Protein AF-A0A6I1QRX5-F1 (afdb_monomer_lite)

Sequence (122 aa):
MEPTREAQLIGRRSLGSGDPGLLQMVFSSEVLAQYRGRPGFSIIRSNSAGRLRQEGGWSLDFGVSGGDSLVHASWRDLTTRLPAVEREAWAAWAVSHELSGGFVQMQLNPGSCFDDGDIRPW

Secondary structure (DSSP, 8-state):
-PPPHHHHHHHHHHHHHT-GGGPEEEEEGGGGGGGTT-TTEEEEE-SSEEEEEETTS-EEEEEEETTTTEEEEEHHHHHHTS-HHHHHHHHTTEE-SS--HHHHHHHHSTT-----------

Radius of gyration: 17.38 Å; chains: 1; bounding box: 46×28×50 Å

pLDDT: mean 93.78, std 6.08, range [61.97, 98.62]

Structure (mmCIF, N/CA/C/O backbone):
data_AF-A0A6I1QRX5-F1
#
_entry.id   AF-A0A6I1QRX5-F1
#
loop_
_atom_site.group_PDB
_atom_site.id
_atom_site.type_symbol
_atom_site.label_atom_id
_atom_site.label_alt_id
_atom_site.label_comp_id
_atom_site.label_asym_id
_atom_site.label_entity_id
_atom_site.label_seq_id
_atom_site.pdbx_PDB_ins_code
_atom_site.Cartn_x
_atom_site.Cartn_y
_atom_site.Cartn_z
_atom_site.occupancy
_atom_site.B_iso_or_equiv
_atom_site.auth_seq_id
_atom_site.auth_comp_id
_atom_site.auth_asym_id
_atom_site.auth_atom_id
_atom_site.pdbx_PDB_model_num
ATOM 1 N N . MET A 1 1 ? 1.816 -7.316 -18.371 1.00 61.97 1 MET A N 1
ATOM 2 C CA . MET A 1 1 ? 0.562 -6.777 -17.797 1.00 61.97 1 MET A CA 1
ATOM 3 C C . MET A 1 1 ? 0.289 -5.431 -18.457 1.00 61.97 1 MET A C 1
ATOM 5 O O . MET A 1 1 ? 1.218 -4.640 -18.537 1.00 61.97 1 MET A O 1
ATOM 9 N N . GLU A 1 2 ? -0.911 -5.178 -18.985 1.00 69.44 2 GLU A N 1
ATOM 10 C CA . GLU A 1 2 ? -1.231 -3.863 -19.571 1.00 69.44 2 GLU A CA 1
ATOM 11 C C . GLU A 1 2 ? -1.300 -2.786 -18.471 1.00 69.44 2 GLU A C 1
ATOM 13 O O . GLU A 1 2 ? -1.851 -3.055 -17.397 1.00 69.44 2 GLU A O 1
ATOM 18 N N . PRO A 1 3 ? -0.760 -1.574 -18.696 1.00 75.19 3 PRO A N 1
ATOM 19 C CA . PRO A 1 3 ? -0.811 -0.505 -17.709 1.00 75.19 3 PRO A CA 1
ATOM 20 C C . PRO A 1 3 ? -2.255 -0.058 -17.466 1.00 75.19 3 PRO A C 1
ATOM 22 O O . PRO A 1 3 ? -2.978 0.313 -18.392 1.00 75.19 3 PRO A O 1
ATOM 25 N N . THR A 1 4 ? -2.673 -0.043 -16.199 1.00 87.69 4 THR A N 1
ATOM 26 C CA . THR A 1 4 ? -4.012 0.423 -15.823 1.00 87.69 4 THR A CA 1
ATOM 27 C C . THR A 1 4 ? -4.125 1.944 -15.942 1.00 87.69 4 THR A C 1
ATOM 29 O O . THR A 1 4 ? -3.140 2.684 -15.827 1.00 87.69 4 THR A O 1
ATOM 32 N N . ARG A 1 5 ? -5.351 2.443 -16.136 1.00 92.88 5 ARG A N 1
ATOM 33 C CA . ARG A 1 5 ? -5.628 3.886 -16.204 1.00 92.88 5 ARG A CA 1
ATOM 34 C C . ARG A 1 5 ? -5.211 4.599 -14.915 1.00 92.88 5 ARG A C 1
ATOM 36 O O . ARG A 1 5 ? -4.703 5.720 -14.956 1.00 92.88 5 ARG A O 1
ATOM 43 N N . GLU A 1 6 ? -5.416 3.950 -13.776 1.00 92.31 6 GLU A N 1
ATOM 44 C CA . GLU A 1 6 ? -5.056 4.446 -12.451 1.00 92.31 6 GLU A CA 1
ATOM 45 C C . GLU A 1 6 ? -3.537 4.588 -12.325 1.00 92.31 6 GLU A C 1
ATOM 47 O O . GLU A 1 6 ? -3.060 5.643 -11.900 1.00 92.31 6 GLU A O 1
ATOM 52 N N . ALA A 1 7 ? -2.776 3.579 -12.769 1.00 91.56 7 ALA A N 1
ATOM 53 C CA . ALA A 1 7 ? -1.316 3.614 -12.759 1.00 91.56 7 ALA A CA 1
ATOM 54 C C . ALA A 1 7 ? -0.772 4.755 -13.631 1.00 91.56 7 ALA A C 1
ATOM 56 O O . ALA A 1 7 ? 0.088 5.516 -13.185 1.00 91.56 7 ALA A O 1
ATOM 57 N N . GLN A 1 8 ? -1.325 4.949 -14.833 1.00 94.81 8 GLN A N 1
ATOM 58 C CA . GLN A 1 8 ? -0.948 6.065 -15.708 1.00 94.81 8 GLN A CA 1
ATOM 59 C C . GLN A 1 8 ? -1.248 7.429 -15.070 1.00 94.81 8 GLN A C 1
ATOM 61 O O . GLN A 1 8 ? -0.435 8.352 -15.155 1.00 94.81 8 GLN A O 1
ATOM 66 N N . LEU A 1 9 ? -2.402 7.577 -14.411 1.00 96.12 9 LEU A N 1
ATOM 67 C CA . LEU A 1 9 ? -2.780 8.824 -13.745 1.00 96.12 9 LEU A CA 1
ATOM 68 C C . LEU A 1 9 ? -1.860 9.141 -12.560 1.00 96.12 9 LEU A C 1
ATOM 70 O O . LEU A 1 9 ? -1.428 10.290 -12.424 1.00 96.12 9 LEU A O 1
ATOM 74 N N . ILE A 1 10 ? -1.570 8.143 -11.721 1.00 95.25 10 ILE A N 1
ATOM 75 C CA . ILE A 1 10 ? -0.642 8.267 -10.592 1.00 95.25 10 ILE A CA 1
ATOM 76 C C . ILE A 1 10 ? 0.744 8.641 -11.113 1.00 95.25 10 ILE A C 1
ATOM 78 O O . ILE A 1 10 ? 1.289 9.657 -10.687 1.00 95.25 10 ILE A O 1
ATOM 82 N N . GLY A 1 11 ? 1.264 7.895 -12.093 1.00 95.00 11 GLY A N 1
ATOM 83 C CA . GLY A 1 11 ? 2.574 8.144 -12.692 1.00 95.00 11 GLY A CA 1
ATOM 84 C C . GLY A 1 11 ? 2.686 9.554 -13.264 1.00 95.00 11 GLY A C 1
ATOM 85 O O . GLY A 1 11 ? 3.604 10.290 -12.912 1.00 95.00 11 GLY A O 1
ATOM 86 N N . ARG A 1 12 ? 1.704 9.991 -14.064 1.00 96.12 12 ARG A N 1
ATOM 87 C CA . ARG A 1 12 ? 1.694 11.343 -14.641 1.00 96.12 12 ARG A CA 1
ATOM 88 C C . ARG A 1 12 ? 1.700 12.429 -13.570 1.00 96.12 12 ARG A C 1
ATOM 90 O O . ARG A 1 12 ? 2.387 13.432 -13.734 1.00 96.12 12 ARG A O 1
ATOM 97 N N . ARG A 1 13 ? 0.920 12.262 -12.498 1.00 96.06 13 ARG A N 1
ATOM 98 C CA . ARG A 1 13 ? 0.868 13.252 -11.416 1.00 96.06 13 ARG A CA 1
ATOM 99 C C . ARG A 1 13 ? 2.166 13.271 -10.621 1.00 96.06 13 ARG A C 1
ATOM 101 O O . ARG A 1 13 ? 2.739 14.342 -10.485 1.00 96.06 13 ARG A O 1
ATOM 108 N N . SER A 1 14 ? 2.639 12.115 -10.162 1.00 96.12 14 SER A N 1
ATOM 109 C CA . SER A 1 14 ? 3.847 12.023 -9.342 1.00 96.12 14 SER A CA 1
ATOM 110 C C . SER A 1 14 ? 5.100 12.476 -10.081 1.00 96.12 14 SER A C 1
ATOM 112 O O . SER A 1 14 ? 5.880 13.243 -9.526 1.00 96.12 14 SER A O 1
ATOM 114 N N . LEU A 1 15 ? 5.270 12.075 -11.343 1.00 96.12 15 LEU A N 1
ATOM 115 C CA . LEU A 1 15 ? 6.404 12.518 -12.157 1.00 96.12 15 LEU A CA 1
ATOM 116 C C . LEU A 1 15 ? 6.271 13.989 -12.559 1.00 96.12 15 LEU A C 1
ATOM 118 O O . LEU A 1 15 ? 7.251 14.723 -12.516 1.00 96.12 15 LEU A O 1
ATOM 122 N N . GLY A 1 16 ? 5.059 14.437 -12.904 1.00 97.00 16 GLY A N 1
ATOM 123 C CA . GLY A 1 16 ? 4.808 15.824 -13.295 1.00 97.00 16 GLY A CA 1
ATOM 124 C C . GLY A 1 16 ? 5.027 16.830 -12.163 1.00 97.00 16 GLY A C 1
ATOM 125 O O . GLY A 1 16 ? 5.426 17.959 -12.431 1.00 97.00 16 GLY A O 1
ATOM 126 N N . SER A 1 17 ? 4.785 16.437 -10.909 1.00 95.69 17 SER A N 1
ATOM 127 C CA . SER A 1 17 ? 5.005 17.291 -9.737 1.00 95.69 17 SER A CA 1
ATOM 128 C C . SER A 1 17 ? 6.311 17.011 -8.989 1.00 95.69 17 SER A C 1
ATOM 130 O O . SER A 1 17 ? 6.616 17.737 -8.047 1.00 95.69 17 SER A O 1
ATOM 132 N N . GLY A 1 18 ? 7.042 15.947 -9.337 1.00 94.88 18 GLY A N 1
ATOM 133 C CA . GLY A 1 18 ? 8.189 15.464 -8.560 1.00 94.88 18 GLY A CA 1
ATOM 134 C C . GLY A 1 18 ? 7.832 14.976 -7.147 1.00 94.88 18 GLY A C 1
ATOM 135 O O . GLY A 1 18 ? 8.701 14.933 -6.283 1.00 94.88 18 GLY A O 1
ATOM 136 N N . ASP A 1 19 ? 6.563 14.632 -6.892 1.00 95.00 19 ASP A N 1
ATOM 137 C CA . ASP A 1 19 ? 6.078 14.221 -5.566 1.00 95.00 19 ASP A CA 1
ATOM 138 C C . ASP A 1 19 ? 5.649 12.742 -5.583 1.00 95.00 19 ASP A C 1
ATOM 140 O O . ASP A 1 19 ? 4.632 12.391 -6.203 1.00 95.00 19 ASP A O 1
ATOM 144 N N . PRO A 1 20 ? 6.371 11.849 -4.879 1.00 95.69 20 PRO A N 1
ATOM 145 C CA . PRO A 1 20 ? 6.027 10.434 -4.814 1.00 95.69 20 PRO A CA 1
ATOM 146 C C . PRO A 1 20 ? 4.794 10.160 -3.943 1.00 95.69 20 PRO A C 1
ATOM 148 O O . PRO A 1 20 ? 4.365 9.017 -3.839 1.00 95.69 20 PRO A O 1
ATOM 151 N N . GLY A 1 21 ? 4.196 11.172 -3.312 1.00 96.81 21 GLY A N 1
ATOM 152 C CA . GLY A 1 21 ? 3.137 11.014 -2.323 1.00 96.81 21 GLY A CA 1
ATOM 153 C C . GLY A 1 21 ? 1.886 10.273 -2.799 1.00 96.81 21 GLY A C 1
ATOM 154 O O . GLY A 1 21 ? 1.174 9.739 -1.958 1.00 96.81 21 GLY A O 1
ATOM 155 N N . LEU A 1 22 ? 1.625 10.206 -4.111 1.00 95.69 22 LEU A N 1
ATOM 156 C CA . LEU A 1 22 ? 0.516 9.433 -4.690 1.00 95.69 22 LEU A CA 1
ATOM 157 C C . LEU A 1 22 ? 0.896 8.001 -5.090 1.00 95.69 22 LEU A C 1
ATOM 159 O O . LEU A 1 22 ? -0.005 7.214 -5.397 1.00 95.69 22 LEU A O 1
ATOM 163 N N . LEU A 1 23 ? 2.186 7.651 -5.093 1.00 96.00 23 LEU A N 1
ATOM 164 C CA . LEU A 1 23 ? 2.633 6.293 -5.389 1.00 96.00 23 LEU A CA 1
ATOM 165 C C . LEU A 1 23 ? 2.037 5.335 -4.360 1.00 96.00 23 LEU A C 1
ATOM 167 O O . LEU A 1 23 ? 2.059 5.601 -3.159 1.00 96.00 23 LEU A O 1
ATOM 171 N N . GLN A 1 24 ? 1.462 4.242 -4.849 1.00 95.56 24 GLN A N 1
ATOM 172 C CA . GLN A 1 24 ? 0.825 3.240 -4.006 1.00 95.56 24 GLN A CA 1
ATOM 173 C C . GLN A 1 24 ? 1.852 2.179 -3.637 1.00 95.56 24 GLN A C 1
ATOM 175 O O . GLN A 1 24 ? 2.488 1.607 -4.521 1.00 95.56 24 GLN A O 1
ATOM 180 N N . MET A 1 25 ? 1.982 1.893 -2.345 1.00 96.00 25 MET A N 1
ATOM 181 C CA . MET A 1 25 ? 2.632 0.669 -1.892 1.00 96.00 25 MET A CA 1
ATOM 182 C C . MET A 1 25 ? 1.561 -0.383 -1.660 1.00 96.00 25 MET A C 1
ATOM 184 O O . MET A 1 25 ? 0.535 -0.099 -1.037 1.00 96.00 25 MET A O 1
ATOM 188 N N . VAL A 1 26 ? 1.799 -1.576 -2.191 1.00 96.81 26 VAL A N 1
ATOM 189 C CA . VAL A 1 26 ? 0.884 -2.711 -2.106 1.00 96.81 26 VAL A CA 1
ATOM 190 C C . VAL A 1 26 ? 1.423 -3.693 -1.076 1.00 96.81 26 VAL A C 1
ATOM 192 O O . VAL A 1 26 ? 2.629 -3.918 -0.986 1.00 96.81 26 VAL A O 1
ATOM 195 N N . PHE A 1 27 ? 0.525 -4.278 -0.297 1.00 97.50 27 PHE A N 1
ATOM 196 C CA . PHE A 1 27 ? 0.832 -5.222 0.764 1.00 97.50 27 PHE A CA 1
ATOM 197 C C . PHE A 1 27 ? -0.130 -6.400 0.700 1.00 97.50 27 PHE A C 1
ATOM 199 O O . PHE A 1 27 ? -1.276 -6.260 0.262 1.00 97.50 27 PHE A O 1
ATOM 206 N N . SER A 1 28 ? 0.310 -7.546 1.210 1.00 97.69 28 SER A N 1
ATOM 207 C CA . SER A 1 28 ? -0.614 -8.621 1.565 1.00 97.69 28 SER A CA 1
ATOM 208 C C . SER A 1 28 ? -1.619 -8.121 2.605 1.00 97.69 28 SER A C 1
ATOM 210 O O . SER A 1 28 ? -1.242 -7.438 3.560 1.00 97.69 28 SER A O 1
ATOM 212 N N . SER A 1 29 ? -2.891 -8.506 2.473 1.00 97.25 29 SER 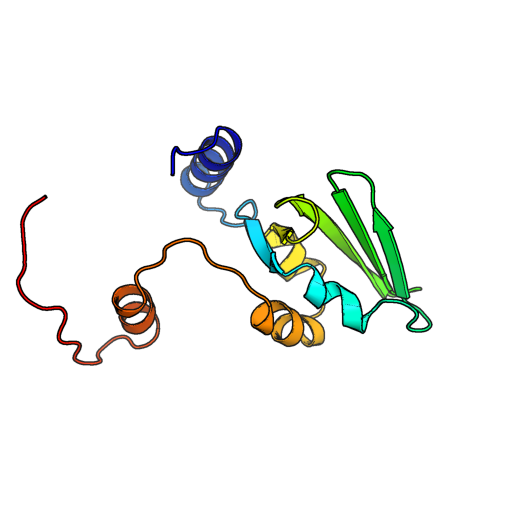A N 1
ATOM 213 C CA . SER A 1 29 ? -3.926 -8.194 3.467 1.00 97.25 29 SER A CA 1
ATOM 214 C C . SER A 1 29 ? -3.622 -8.760 4.860 1.00 97.25 29 SER A C 1
ATOM 216 O O . SER A 1 29 ? -4.190 -8.293 5.850 1.00 97.25 29 SER A O 1
ATOM 218 N N . GLU A 1 30 ? -2.718 -9.739 4.954 1.00 97.31 30 GLU A N 1
ATOM 219 C CA . GLU A 1 30 ? -2.260 -10.333 6.215 1.00 97.31 30 GLU A CA 1
ATOM 220 C C . GLU A 1 30 ? -1.543 -9.337 7.136 1.00 97.31 30 GLU A C 1
ATOM 222 O O . GLU A 1 30 ? -1.565 -9.515 8.353 1.00 97.31 30 GLU A O 1
ATOM 227 N N . VAL A 1 31 ? -1.028 -8.215 6.612 1.00 97.38 31 VAL A N 1
ATOM 228 C CA . VAL A 1 31 ? -0.492 -7.121 7.446 1.00 97.38 31 VAL A CA 1
ATOM 229 C C . VAL A 1 31 ? -1.510 -6.613 8.473 1.00 97.38 31 VAL A C 1
ATOM 231 O O . VAL A 1 31 ? -1.140 -6.130 9.544 1.00 97.38 31 VAL A O 1
ATOM 234 N N . LEU A 1 32 ? -2.808 -6.744 8.174 1.00 98.00 32 LEU A N 1
ATOM 235 C CA . LEU A 1 32 ? -3.892 -6.321 9.054 1.00 98.00 32 LEU A CA 1
ATOM 236 C C . LEU A 1 32 ? -4.184 -7.326 10.178 1.00 98.00 32 LEU A C 1
ATOM 238 O O . LEU A 1 32 ? -4.847 -6.961 11.152 1.00 98.00 32 LEU A O 1
ATOM 242 N N . ALA A 1 33 ? -3.714 -8.574 10.069 1.00 96.62 33 ALA A N 1
ATOM 243 C CA . ALA A 1 33 ? -4.017 -9.638 11.024 1.00 96.62 33 ALA A CA 1
ATOM 244 C C . ALA A 1 33 ? -3.564 -9.281 12.448 1.00 96.62 33 ALA A C 1
ATOM 246 O O . ALA A 1 33 ? -4.305 -9.517 13.399 1.00 96.62 33 ALA A O 1
ATOM 247 N N . GLN A 1 34 ? -2.420 -8.606 12.590 1.00 9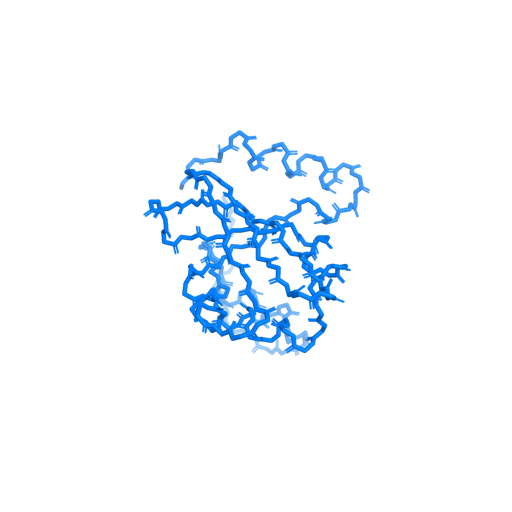5.00 34 GLN A N 1
ATOM 248 C CA . GLN A 1 34 ? -1.870 -8.174 13.883 1.00 95.00 34 GLN A CA 1
ATOM 249 C C . GLN A 1 34 ? -2.736 -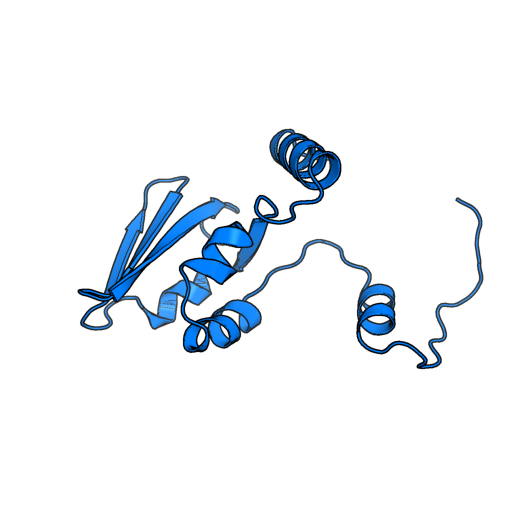7.153 14.650 1.00 95.00 34 GLN A C 1
ATOM 251 O O . GLN A 1 34 ? -2.522 -6.933 15.844 1.00 95.00 34 GLN A O 1
ATOM 256 N N . TYR A 1 35 ? -3.708 -6.518 13.985 1.00 97.12 35 TYR A N 1
ATOM 257 C CA . TYR A 1 35 ? -4.618 -5.552 14.610 1.00 97.12 35 TYR A CA 1
ATOM 258 C C . TYR A 1 35 ? -6.031 -6.113 14.818 1.00 97.12 35 TYR A C 1
ATOM 260 O O . TYR A 1 35 ? -6.815 -5.537 15.572 1.00 97.12 35 TYR A O 1
ATOM 268 N N . ARG A 1 36 ? -6.392 -7.227 14.166 1.00 94.50 36 ARG A N 1
ATOM 269 C CA . ARG A 1 36 ? -7.737 -7.812 14.280 1.00 94.50 36 ARG A CA 1
ATOM 270 C C . ARG A 1 36 ? -7.967 -8.354 15.690 1.00 94.50 36 ARG A C 1
ATOM 272 O O . ARG A 1 36 ? -7.183 -9.149 16.191 1.00 94.50 36 ARG A O 1
ATOM 279 N N . GLY A 1 37 ? -9.056 -7.922 16.329 1.00 90.31 37 GLY A N 1
ATOM 280 C CA . GLY A 1 37 ? -9.417 -8.349 17.687 1.00 90.31 37 GLY A CA 1
ATOM 281 C C . GLY A 1 37 ? -8.483 -7.832 18.788 1.00 90.31 37 GLY A C 1
ATOM 282 O O . GLY A 1 37 ? -8.695 -8.149 19.957 1.00 90.31 37 GLY A O 1
ATOM 283 N N . ARG A 1 38 ? -7.472 -7.022 18.446 1.00 95.75 38 ARG A N 1
ATOM 284 C CA . ARG A 1 38 ? -6.568 -6.413 19.420 1.00 95.75 38 ARG A CA 1
ATOM 285 C C . ARG A 1 38 ? -7.278 -5.241 20.112 1.00 95.75 38 ARG A C 1
ATOM 287 O O . ARG A 1 38 ? -7.766 -4.348 19.416 1.00 95.75 38 ARG A O 1
ATOM 294 N N . PRO A 1 39 ? -7.322 -5.194 21.456 1.00 96.81 39 PRO A N 1
ATOM 295 C CA . P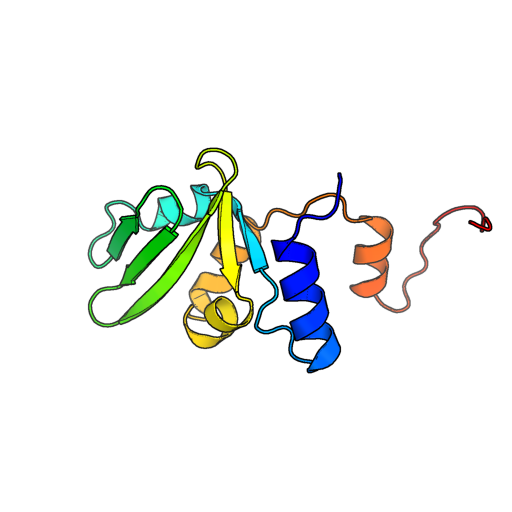RO A 1 39 ? -7.912 -4.067 22.173 1.00 96.81 39 PRO A CA 1
ATOM 296 C C . PRO A 1 39 ? -7.295 -2.728 21.750 1.00 96.81 39 PRO A C 1
ATOM 298 O O . PRO A 1 39 ? -6.082 -2.629 21.556 1.00 96.81 39 PRO A O 1
ATOM 301 N N . GLY A 1 40 ? -8.140 -1.707 21.598 1.00 97.00 40 GLY A N 1
ATOM 302 C CA . GLY A 1 40 ? -7.731 -0.375 21.150 1.00 97.00 40 GLY A CA 1
ATOM 303 C C . GLY A 1 40 ? -7.508 -0.246 19.640 1.00 97.00 40 GLY A C 1
ATOM 304 O O . GLY A 1 40 ? -7.123 0.830 19.194 1.00 97.00 40 GLY A O 1
ATOM 305 N N . PHE A 1 41 ? -7.762 -1.289 18.842 1.00 98.25 41 PHE A N 1
ATOM 306 C CA . PHE A 1 41 ? -7.735 -1.218 17.381 1.00 98.25 41 PHE A CA 1
ATOM 307 C C . PHE A 1 41 ? -9.092 -1.573 16.770 1.00 98.25 41 PHE A C 1
ATOM 309 O O . PHE A 1 41 ? -9.816 -2.439 17.255 1.00 98.25 41 PHE A O 1
ATOM 316 N N . SER A 1 42 ? -9.428 -0.914 15.662 1.00 98.06 42 SER A N 1
ATOM 317 C CA . SER A 1 42 ? -10.584 -1.254 14.831 1.00 98.06 42 SER A CA 1
ATOM 318 C C . SER A 1 42 ? -10.219 -1.216 13.353 1.00 98.06 42 SER A C 1
ATOM 320 O O . SER A 1 42 ? -9.431 -0.379 12.908 1.00 98.06 42 SER A O 1
ATOM 322 N N . ILE A 1 43 ? -10.803 -2.140 12.592 1.00 98.31 43 ILE A N 1
ATOM 323 C CA . ILE A 1 43 ? -10.683 -2.201 11.137 1.00 98.31 43 ILE A CA 1
ATOM 324 C C . ILE A 1 43 ? -12.091 -2.248 10.558 1.00 98.31 43 ILE A C 1
ATOM 326 O O . ILE A 1 43 ? -12.879 -3.120 10.919 1.00 98.31 43 ILE A O 1
ATOM 330 N N . ILE A 1 44 ? -12.388 -1.330 9.642 1.00 97.44 44 ILE A N 1
ATOM 331 C CA . ILE A 1 44 ? -13.629 -1.322 8.861 1.00 97.44 44 ILE A CA 1
ATOM 332 C C . ILE A 1 44 ? -13.294 -1.247 7.374 1.00 97.44 44 ILE A C 1
ATOM 334 O O . ILE A 1 44 ? -12.277 -0.663 7.001 1.00 97.44 44 ILE A O 1
ATOM 338 N N . ARG A 1 45 ? -14.137 -1.824 6.513 1.00 97.56 45 ARG A N 1
ATOM 339 C CA . ARG A 1 45 ? -13.962 -1.751 5.056 1.00 97.56 45 ARG A CA 1
ATOM 340 C C . ARG A 1 45 ? -15.273 -1.861 4.288 1.00 97.56 45 ARG A C 1
ATOM 342 O O . ARG A 1 45 ? -16.237 -2.446 4.774 1.00 97.56 45 ARG A O 1
ATOM 349 N N . SER A 1 46 ? -15.260 -1.312 3.081 1.00 97.00 46 SER A N 1
ATOM 350 C CA . SER A 1 46 ? -16.157 -1.637 1.974 1.00 97.00 46 SER A CA 1
ATOM 351 C C . SER A 1 46 ? -15.489 -2.673 1.051 1.00 97.00 46 SER A C 1
ATOM 353 O O . SER A 1 46 ? -14.501 -3.308 1.427 1.00 97.00 46 SER A O 1
ATOM 355 N N . ASN A 1 47 ? -16.007 -2.830 -0.170 1.00 96.31 47 ASN A N 1
ATOM 356 C CA . ASN A 1 47 ? -15.422 -3.712 -1.184 1.00 96.31 47 ASN A CA 1
ATOM 357 C C . ASN A 1 47 ? -14.100 -3.182 -1.764 1.00 96.31 47 ASN A C 1
ATOM 359 O O . ASN A 1 47 ? -13.324 -3.963 -2.298 1.00 96.31 47 ASN A O 1
ATOM 363 N N . SER A 1 48 ? -13.851 -1.869 -1.703 1.00 97.25 48 SER A N 1
ATOM 364 C CA . SER A 1 48 ? -12.716 -1.236 -2.396 1.00 97.25 48 SER A CA 1
ATOM 365 C C . SER A 1 48 ? -11.813 -0.406 -1.492 1.00 97.25 48 SER A C 1
ATOM 367 O O . SER A 1 48 ? -10.741 0.008 -1.924 1.00 97.25 48 SER A O 1
ATOM 369 N N . ALA A 1 49 ? -12.235 -0.115 -0.262 1.00 98.31 49 ALA A N 1
ATOM 370 C CA . ALA A 1 49 ? -11.476 0.711 0.664 1.00 98.31 49 ALA A CA 1
ATOM 371 C C . ALA A 1 49 ? -11.723 0.289 2.109 1.00 98.31 49 ALA A C 1
ATOM 373 O O . ALA A 1 49 ? -12.777 -0.252 2.439 1.00 98.31 49 ALA A O 1
ATOM 374 N N . GLY A 1 50 ? -10.782 0.590 2.989 1.00 98.31 50 GLY A N 1
ATOM 375 C CA . GLY A 1 50 ? -10.925 0.394 4.416 1.00 98.31 50 GLY A CA 1
ATOM 376 C C . GLY A 1 50 ? -10.112 1.384 5.225 1.00 98.31 50 GLY A C 1
ATOM 377 O O . GLY A 1 50 ? -9.364 2.201 4.692 1.00 98.31 50 GLY A O 1
ATOM 378 N N . ARG A 1 51 ? -10.310 1.310 6.536 1.00 98.56 51 ARG A N 1
ATOM 379 C CA . ARG A 1 51 ? -9.632 2.129 7.530 1.00 98.56 51 ARG A CA 1
ATOM 380 C C . ARG A 1 51 ? -9.207 1.254 8.692 1.00 98.56 51 ARG A C 1
ATOM 382 O O . ARG A 1 51 ? -10.037 0.561 9.282 1.00 98.56 51 ARG A O 1
ATOM 389 N N . LEU A 1 52 ? -7.930 1.337 9.035 1.00 98.56 52 LEU A N 1
ATOM 390 C CA . LEU A 1 52 ? -7.370 0.853 10.290 1.00 98.56 52 LEU A CA 1
ATOM 391 C C . LEU A 1 52 ? -7.263 2.039 11.249 1.00 98.56 52 LEU A C 1
ATOM 393 O O . LEU A 1 52 ? -6.785 3.105 10.862 1.00 98.56 52 LEU A O 1
ATOM 397 N N . ARG A 1 53 ? -7.715 1.876 12.491 1.00 98.31 53 ARG A N 1
ATOM 398 C CA . ARG A 1 53 ? -7.674 2.925 13.513 1.00 98.31 53 ARG A CA 1
ATOM 399 C C . ARG A 1 53 ? -7.199 2.373 14.848 1.00 98.31 53 ARG A C 1
ATOM 401 O O . ARG A 1 53 ? -7.716 1.354 15.299 1.00 98.31 53 ARG A O 1
ATOM 408 N N . GLN A 1 54 ? -6.306 3.110 15.499 1.00 98.12 54 GLN A N 1
ATOM 409 C CA . GLN A 1 54 ? -6.012 2.984 16.920 1.00 98.12 54 GLN A CA 1
ATOM 410 C C . GLN A 1 54 ? -6.867 3.991 17.708 1.00 98.12 54 GLN A C 1
ATOM 412 O O . GLN A 1 54 ? -6.951 5.172 17.359 1.00 98.12 54 GLN A O 1
ATOM 417 N N . GLU A 1 55 ? -7.538 3.542 18.762 1.00 96.50 55 GLU A N 1
ATOM 418 C CA . GLU A 1 55 ? -8.324 4.401 19.645 1.00 96.50 55 GLU A CA 1
ATOM 419 C C . GLU A 1 55 ? -7.430 5.451 20.318 1.00 96.50 55 GLU A C 1
ATOM 421 O O . GLU A 1 55 ? -6.343 5.140 20.798 1.00 96.50 55 GLU A O 1
ATOM 426 N N . GLY A 1 56 ? -7.855 6.719 20.282 1.00 94.81 56 GLY A N 1
ATOM 427 C CA . GLY A 1 56 ? -7.046 7.851 20.756 1.00 94.81 56 GLY A CA 1
ATOM 428 C C . GLY A 1 56 ? -5.730 8.082 19.994 1.00 94.81 56 GLY A C 1
ATOM 429 O O . GLY A 1 56 ? -4.960 8.953 20.386 1.00 94.81 56 GLY A O 1
ATOM 430 N N . GLY A 1 57 ? -5.467 7.324 18.925 1.00 95.50 57 GLY A N 1
ATOM 431 C CA . GLY A 1 57 ? -4.199 7.316 18.205 1.00 95.50 57 GLY A CA 1
ATOM 432 C C . GLY A 1 57 ? -4.349 7.644 16.722 1.00 95.50 57 GLY A C 1
ATOM 433 O O . GLY A 1 57 ? -5.090 8.544 16.323 1.00 95.50 57 GLY A O 1
ATOM 434 N N . TRP A 1 58 ? -3.601 6.921 15.896 1.00 97.31 58 TRP A N 1
ATOM 435 C CA . TRP A 1 58 ? -3.534 7.133 14.454 1.00 97.31 58 TRP A CA 1
ATOM 436 C C . TRP A 1 58 ? -4.631 6.377 13.692 1.00 97.31 58 TRP A C 1
ATOM 438 O O . TRP A 1 58 ? -5.286 5.466 14.204 1.00 97.31 58 TRP A O 1
ATOM 448 N N . SER A 1 59 ? -4.811 6.747 12.427 1.00 98.06 59 SER A N 1
ATOM 449 C CA . SER A 1 59 ? -5.622 5.992 11.475 1.00 98.06 59 SER A CA 1
ATOM 450 C C . SER A 1 59 ? -4.965 5.977 10.104 1.00 98.06 59 SER A C 1
ATOM 452 O O . SER A 1 59 ? -4.381 6.983 9.701 1.00 98.06 59 SER A O 1
ATOM 454 N N . LEU A 1 60 ? -5.117 4.876 9.378 1.00 98.56 60 LEU A N 1
ATOM 455 C CA . LEU A 1 60 ? -4.640 4.708 8.011 1.00 98.56 60 LEU A CA 1
ATOM 456 C C . LEU A 1 60 ? -5.790 4.233 7.125 1.00 98.56 60 LEU A C 1
ATOM 458 O O . LEU A 1 60 ? -6.402 3.198 7.400 1.00 98.56 60 LEU A O 1
ATOM 462 N N . ASP A 1 61 ? -6.060 4.995 6.070 1.00 98.56 61 ASP A N 1
ATOM 463 C CA . ASP A 1 61 ? -6.947 4.578 4.987 1.00 98.56 61 ASP A CA 1
ATOM 464 C C . ASP A 1 61 ? -6.166 3.721 3.986 1.00 98.56 61 ASP A C 1
ATOM 466 O O . ASP A 1 61 ? -4.994 3.983 3.709 1.00 98.56 61 ASP A O 1
ATOM 470 N N . PHE A 1 62 ? -6.816 2.693 3.448 1.00 98.62 62 PHE A N 1
ATOM 471 C CA . PHE A 1 62 ? -6.235 1.788 2.462 1.00 98.62 62 PHE A CA 1
ATOM 472 C C . PHE A 1 62 ? -7.258 1.405 1.389 1.00 98.62 62 PHE A C 1
ATOM 474 O O . PHE A 1 62 ? -8.458 1.342 1.651 1.00 98.62 62 PHE A O 1
ATOM 481 N N . GLY A 1 63 ? -6.788 1.133 0.176 1.00 98.31 63 GLY A N 1
ATOM 482 C CA . GLY A 1 63 ? -7.564 0.472 -0.869 1.00 98.31 63 GLY A CA 1
ATOM 483 C C . GLY A 1 63 ? -7.515 -1.048 -0.722 1.00 98.31 63 GLY A C 1
ATOM 484 O O . GLY A 1 63 ? -6.571 -1.586 -0.143 1.00 98.31 63 GLY A O 1
ATOM 485 N N . VAL A 1 64 ? -8.535 -1.733 -1.236 1.00 98.06 64 VAL A N 1
ATOM 486 C CA . VAL A 1 64 ? -8.645 -3.199 -1.271 1.00 98.06 64 VAL A CA 1
ATOM 487 C C . VAL A 1 64 ? -8.628 -3.652 -2.726 1.00 98.06 64 VAL A C 1
ATOM 489 O O . VAL A 1 64 ? -9.379 -3.127 -3.550 1.00 98.06 64 VAL A O 1
ATOM 492 N N . SER A 1 65 ? -7.778 -4.623 -3.050 1.00 95.25 65 SER A N 1
ATOM 493 C CA . SER A 1 65 ? -7.634 -5.159 -4.405 1.00 95.25 65 SER A CA 1
ATOM 494 C C . SER A 1 65 ? -7.291 -6.654 -4.385 1.00 95.25 65 SER A C 1
ATOM 496 O O . SER A 1 65 ? -7.259 -7.287 -3.329 1.00 95.25 65 SER A O 1
ATOM 498 N N . GLY A 1 66 ? -7.114 -7.261 -5.566 1.00 91.50 66 GLY A N 1
ATOM 499 C CA . GLY A 1 66 ? -6.714 -8.669 -5.677 1.00 91.50 66 GLY A CA 1
ATOM 500 C C . GLY A 1 66 ? -7.724 -9.657 -5.082 1.00 91.50 66 GLY A C 1
ATOM 501 O O . GLY A 1 66 ? -7.320 -10.657 -4.495 1.00 91.50 66 GLY A O 1
ATOM 502 N N . GLY A 1 67 ? -9.026 -9.360 -5.162 1.00 92.56 67 GLY A N 1
ATOM 503 C CA . GLY A 1 67 ? -10.060 -10.203 -4.551 1.00 92.56 67 GLY A CA 1
ATOM 504 C C . GLY A 1 67 ? -9.914 -10.304 -3.031 1.00 92.56 67 GLY A C 1
ATOM 505 O O . GLY A 1 67 ? -10.035 -11.392 -2.485 1.00 92.56 67 GLY A O 1
ATOM 506 N N . ASP A 1 68 ? -9.612 -9.180 -2.375 1.00 94.38 68 ASP A N 1
ATOM 507 C CA . ASP A 1 68 ? -9.407 -9.023 -0.927 1.00 94.38 68 ASP A CA 1
ATOM 508 C C . ASP A 1 68 ? -8.061 -9.489 -0.366 1.00 94.38 68 ASP A C 1
ATOM 510 O O . ASP A 1 68 ? -7.807 -9.275 0.820 1.00 94.38 68 ASP A O 1
ATOM 514 N N . SER A 1 69 ? -7.189 -10.064 -1.195 1.00 96.00 69 SER A N 1
ATOM 515 C CA . SER A 1 69 ? -5.864 -10.536 -0.766 1.00 96.00 69 SER A CA 1
ATOM 516 C C . SER A 1 69 ? -4.810 -9.430 -0.661 1.00 96.00 69 SER A C 1
ATOM 518 O O . SER A 1 69 ? -3.764 -9.631 -0.042 1.00 96.00 69 SER A O 1
ATOM 520 N N . LEU A 1 70 ? -5.073 -8.258 -1.247 1.00 97.38 70 LEU A N 1
ATOM 521 C CA . LEU A 1 70 ? -4.143 -7.137 -1.277 1.00 97.38 70 LEU A CA 1
ATOM 522 C C . LEU A 1 70 ? -4.778 -5.881 -0.689 1.00 97.38 70 LEU A C 1
ATOM 524 O O . LEU A 1 70 ? -5.958 -5.582 -0.901 1.00 97.38 70 LEU A O 1
ATOM 528 N N . VAL A 1 71 ? -3.953 -5.112 0.013 1.00 97.88 71 VAL A N 1
ATOM 529 C CA . VAL A 1 71 ? -4.270 -3.750 0.436 1.00 97.88 71 VAL A CA 1
ATOM 530 C C . VAL A 1 71 ? -3.201 -2.797 -0.067 1.00 97.88 71 VAL A C 1
ATOM 532 O O . VAL A 1 71 ? -2.048 -3.183 -0.238 1.00 97.88 71 VAL A O 1
ATOM 535 N N . HIS A 1 72 ? -3.561 -1.544 -0.312 1.00 97.75 72 HIS A N 1
ATOM 536 C CA . HIS A 1 72 ? -2.585 -0.535 -0.713 1.00 97.75 72 HIS A CA 1
ATOM 537 C C . HIS A 1 72 ? -2.854 0.812 -0.060 1.00 97.75 72 HIS A C 1
ATOM 539 O O . HIS A 1 72 ? -3.999 1.175 0.202 1.00 97.75 72 HIS A O 1
ATOM 545 N N . ALA A 1 73 ? -1.789 1.563 0.191 1.00 98.19 73 ALA A N 1
ATOM 546 C CA . ALA A 1 73 ? -1.860 2.917 0.719 1.00 98.19 73 ALA A CA 1
ATOM 547 C C . ALA A 1 73 ? -0.838 3.803 0.009 1.00 98.19 73 ALA A C 1
ATOM 549 O O . ALA A 1 73 ? 0.171 3.327 -0.522 1.00 98.19 73 ALA A O 1
ATOM 550 N N . SER A 1 74 ? -1.109 5.106 -0.010 1.00 97.62 74 SER A N 1
ATOM 551 C CA . SER A 1 74 ? -0.195 6.064 -0.618 1.00 97.62 74 SER A CA 1
ATOM 552 C C . SER A 1 74 ? 1.095 6.177 0.202 1.00 97.62 74 SER A C 1
ATOM 554 O O . SER A 1 74 ? 1.070 6.098 1.434 1.00 97.62 74 SER A O 1
ATOM 556 N N . TRP A 1 75 ? 2.227 6.416 -0.467 1.00 96.88 75 TRP A N 1
ATOM 557 C CA . TRP A 1 75 ? 3.504 6.707 0.192 1.00 96.88 75 TRP A CA 1
ATOM 558 C C . TRP A 1 75 ? 3.355 7.825 1.230 1.00 96.88 75 TRP A C 1
ATOM 560 O O . TRP A 1 75 ? 3.905 7.754 2.331 1.00 96.88 75 TRP A O 1
ATOM 570 N N . ARG A 1 76 ? 2.558 8.853 0.911 1.00 97.81 76 ARG A N 1
ATOM 571 C CA . ARG A 1 76 ? 2.285 9.963 1.824 1.00 97.81 76 ARG A CA 1
ATOM 572 C C . ARG A 1 76 ? 1.580 9.496 3.094 1.00 97.81 76 ARG A C 1
ATOM 574 O O . ARG A 1 76 ? 2.000 9.876 4.183 1.00 97.81 76 ARG A O 1
ATOM 581 N N . ASP A 1 77 ? 0.534 8.684 2.992 1.00 98.00 77 ASP A N 1
ATOM 582 C CA . ASP A 1 77 ? -0.205 8.236 4.177 1.00 98.00 77 ASP A CA 1
ATOM 583 C C . ASP A 1 77 ? 0.644 7.301 5.047 1.00 98.00 77 ASP A C 1
ATOM 585 O O . ASP A 1 77 ? 0.682 7.457 6.268 1.00 98.00 77 ASP A O 1
ATOM 589 N N . LEU A 1 78 ? 1.429 6.411 4.437 1.00 97.75 78 LEU A N 1
ATOM 590 C CA . LEU A 1 78 ? 2.364 5.539 5.160 1.00 97.75 78 LEU A CA 1
ATOM 591 C C . LEU A 1 78 ? 3.465 6.326 5.888 1.00 97.75 78 LEU A C 1
ATOM 593 O O . LEU A 1 78 ? 3.893 5.958 6.979 1.00 97.75 78 LEU A O 1
ATOM 597 N N . THR A 1 79 ? 3.927 7.439 5.324 1.00 96.56 79 THR A N 1
ATOM 598 C CA . THR A 1 79 ? 5.004 8.237 5.934 1.00 96.56 79 THR A CA 1
ATOM 599 C C . THR A 1 79 ? 4.509 9.299 6.914 1.00 96.56 79 THR A C 1
ATOM 601 O O . THR A 1 79 ? 5.281 9.722 7.778 1.00 96.56 79 THR A O 1
ATOM 604 N N . THR A 1 80 ? 3.239 9.709 6.835 1.00 96.69 80 THR A N 1
ATOM 605 C CA . THR A 1 80 ? 2.681 10.796 7.667 1.00 96.69 80 THR A CA 1
ATOM 606 C C . THR A 1 80 ? 1.639 10.346 8.688 1.00 96.69 80 THR A C 1
ATOM 608 O O . THR A 1 80 ? 1.476 11.010 9.710 1.00 96.69 80 THR A O 1
ATOM 611 N N . ARG A 1 81 ? 0.928 9.238 8.444 1.00 97.44 81 ARG A N 1
ATOM 612 C CA . ARG A 1 81 ? -0.135 8.727 9.326 1.00 97.44 81 ARG A CA 1
ATOM 613 C C . ARG A 1 81 ? 0.280 7.475 10.082 1.00 97.44 81 ARG A C 1
ATOM 615 O O . ARG A 1 81 ? -0.088 7.338 11.245 1.00 97.44 81 ARG A O 1
ATOM 622 N N . LEU A 1 82 ? 1.035 6.580 9.443 1.00 97.25 82 LEU A N 1
ATOM 623 C CA . LEU A 1 82 ? 1.506 5.349 10.073 1.00 97.25 82 LEU A CA 1
ATOM 624 C C . LEU A 1 82 ? 2.734 5.644 10.965 1.00 97.25 82 LEU A C 1
ATOM 626 O O . LEU A 1 82 ? 3.749 6.165 10.466 1.00 97.25 82 LEU A O 1
ATOM 630 N N . PRO A 1 83 ? 2.677 5.330 12.275 1.00 96.75 83 PRO A N 1
ATOM 631 C CA . PRO A 1 83 ? 3.805 5.529 13.178 1.00 96.75 83 PRO A CA 1
ATOM 632 C C . PRO A 1 83 ? 5.045 4.769 12.719 1.00 96.75 83 PRO A C 1
ATOM 634 O O . PRO A 1 83 ? 4.943 3.666 12.191 1.00 96.75 83 PRO A O 1
ATOM 637 N N . ALA A 1 84 ? 6.230 5.328 12.978 1.00 95.62 84 ALA A N 1
ATOM 638 C CA . ALA A 1 84 ? 7.496 4.720 12.563 1.00 95.62 84 ALA A CA 1
ATOM 639 C C . ALA A 1 84 ? 7.666 3.275 13.069 1.00 95.62 84 ALA A C 1
ATOM 641 O O . ALA A 1 84 ? 8.158 2.433 12.326 1.00 95.62 84 ALA A O 1
ATOM 642 N N . VAL A 1 85 ? 7.187 2.980 14.285 1.00 95.25 85 VAL A N 1
ATOM 643 C CA . VAL A 1 85 ? 7.259 1.640 14.898 1.00 95.25 85 VAL A CA 1
ATOM 644 C C . VAL A 1 85 ? 6.445 0.577 14.154 1.00 95.25 85 VAL A C 1
ATOM 646 O O . VAL A 1 85 ? 6.750 -0.602 14.264 1.00 95.25 85 VAL A O 1
ATOM 649 N N . GLU A 1 86 ? 5.436 0.981 13.380 1.00 96.94 86 GLU A N 1
ATOM 650 C CA . GLU A 1 86 ? 4.589 0.066 12.606 1.00 96.94 86 GLU A CA 1
ATOM 651 C C . GLU A 1 86 ? 5.144 -0.171 11.191 1.00 96.94 86 GLU A C 1
ATOM 653 O O . GLU A 1 86 ? 4.795 -1.156 10.543 1.00 96.94 86 GLU A O 1
ATOM 658 N N . ARG A 1 87 ? 6.014 0.714 10.683 1.00 96.44 87 ARG A N 1
ATOM 659 C CA . ARG A 1 87 ? 6.461 0.683 9.277 1.00 96.44 87 ARG A CA 1
ATOM 660 C C . ARG A 1 87 ? 7.241 -0.574 8.931 1.00 96.44 87 ARG A C 1
ATOM 662 O O . ARG A 1 87 ? 7.052 -1.093 7.840 1.00 96.44 87 ARG A O 1
ATOM 669 N N . GLU A 1 88 ? 8.062 -1.069 9.852 1.00 94.56 88 GLU A N 1
ATOM 670 C CA . GLU A 1 88 ? 8.828 -2.302 9.647 1.00 94.56 88 GLU A CA 1
ATOM 671 C C . GLU A 1 88 ? 7.900 -3.516 9.512 1.00 94.56 88 GLU A C 1
ATOM 673 O O . GLU A 1 88 ? 8.035 -4.315 8.587 1.00 94.56 88 GLU A O 1
ATOM 678 N N . ALA A 1 89 ? 6.883 -3.602 10.377 1.00 94.06 89 ALA A N 1
ATOM 679 C CA . ALA A 1 89 ? 5.878 -4.655 10.299 1.00 94.06 89 ALA A CA 1
ATOM 680 C C . ALA A 1 89 ? 5.115 -4.597 8.969 1.00 94.06 89 ALA A C 1
ATOM 682 O O . ALA A 1 89 ? 4.844 -5.636 8.380 1.00 94.06 89 ALA A O 1
ATOM 683 N N . TRP A 1 90 ? 4.804 -3.400 8.464 1.00 97.06 90 TRP A N 1
ATOM 684 C CA . TRP A 1 90 ? 4.196 -3.239 7.142 1.00 97.06 90 TRP A CA 1
ATOM 685 C C . TRP A 1 90 ? 5.146 -3.608 5.999 1.00 97.06 90 TRP A C 1
ATOM 687 O O . TRP A 1 90 ? 4.733 -4.304 5.073 1.00 97.06 90 TRP A O 1
ATOM 697 N N . ALA A 1 91 ? 6.412 -3.192 6.065 1.00 95.31 91 ALA A N 1
ATOM 698 C CA . ALA A 1 91 ? 7.414 -3.472 5.040 1.00 95.31 91 ALA A CA 1
ATOM 699 C C . ALA A 1 91 ? 7.627 -4.979 4.827 1.00 95.31 91 ALA A C 1
ATOM 701 O O . ALA A 1 91 ? 7.763 -5.415 3.686 1.00 95.31 91 ALA A O 1
ATOM 702 N N . ALA A 1 92 ? 7.552 -5.783 5.892 1.00 95.69 92 ALA A N 1
ATOM 703 C CA . ALA A 1 92 ? 7.642 -7.244 5.812 1.00 95.69 92 ALA A CA 1
ATOM 704 C C . ALA A 1 92 ? 6.526 -7.898 4.970 1.00 95.69 92 ALA A C 1
ATOM 706 O O . ALA A 1 92 ? 6.693 -9.016 4.488 1.00 95.69 92 ALA A O 1
ATOM 707 N N . TRP A 1 93 ? 5.400 -7.206 4.772 1.00 96.69 93 TRP A N 1
ATOM 708 C CA . TRP A 1 93 ? 4.274 -7.665 3.952 1.00 96.69 93 TRP A CA 1
ATOM 709 C C . TRP A 1 93 ? 4.188 -6.965 2.594 1.00 96.69 93 TRP A C 1
ATOM 711 O O . TRP A 1 93 ? 3.190 -7.144 1.888 1.00 96.69 93 TRP A O 1
ATOM 721 N N . ALA A 1 94 ? 5.185 -6.152 2.231 1.00 95.75 94 ALA A N 1
ATOM 722 C CA . ALA A 1 94 ? 5.202 -5.446 0.960 1.00 95.75 94 ALA A CA 1
ATOM 723 C C . ALA A 1 94 ? 5.207 -6.443 -0.205 1.00 95.75 94 ALA A C 1
ATOM 725 O O . ALA A 1 94 ? 6.028 -7.358 -0.275 1.00 95.75 94 ALA A O 1
ATOM 726 N N . VAL A 1 95 ? 4.278 -6.245 -1.135 1.00 92.81 95 VAL A N 1
ATOM 727 C CA . VAL A 1 95 ? 4.180 -7.021 -2.366 1.00 92.81 95 VAL A CA 1
ATOM 728 C C . VAL A 1 95 ? 4.637 -6.131 -3.502 1.00 92.81 95 VAL A C 1
ATOM 730 O O . VAL A 1 95 ? 4.125 -5.031 -3.702 1.00 92.81 95 VAL A O 1
ATOM 733 N N . SER A 1 96 ? 5.595 -6.636 -4.267 1.00 79.19 96 SER A N 1
ATOM 734 C CA . SER A 1 96 ? 6.031 -6.004 -5.497 1.00 79.19 96 SER A CA 1
ATOM 735 C C . SER A 1 96 ? 5.643 -6.865 -6.686 1.00 79.19 96 SER A C 1
ATOM 737 O O . SER A 1 96 ? 5.873 -8.074 -6.680 1.00 79.19 96 SER A O 1
ATOM 739 N N . HIS A 1 97 ? 5.117 -6.240 -7.734 1.00 73.06 97 HIS A N 1
ATOM 740 C CA . HIS A 1 97 ? 4.940 -6.910 -9.014 1.00 73.06 97 HIS A CA 1
ATOM 741 C C . HIS A 1 97 ? 6.176 -6.672 -9.888 1.00 73.06 97 HIS A C 1
ATOM 743 O O . HIS A 1 97 ? 6.570 -5.531 -10.100 1.00 73.06 97 HIS A O 1
ATOM 749 N N . GLU A 1 98 ? 6.778 -7.767 -10.361 1.00 76.00 98 GLU A N 1
ATOM 750 C CA . GLU A 1 98 ? 7.698 -7.801 -11.511 1.00 76.00 98 GLU A CA 1
ATOM 751 C C . GLU A 1 98 ? 8.893 -6.819 -11.453 1.00 76.00 98 GLU A C 1
ATOM 753 O O . GLU A 1 98 ? 9.232 -6.180 -12.446 1.00 76.00 98 GLU A O 1
ATOM 758 N N . LEU A 1 99 ? 9.575 -6.707 -10.304 1.00 86.81 99 LEU A N 1
ATOM 759 C CA . LEU A 1 99 ? 10.852 -5.982 -10.226 1.00 86.81 99 LEU A CA 1
ATOM 760 C C . LEU A 1 99 ? 12.032 -6.890 -10.579 1.00 86.81 99 LEU A C 1
ATOM 762 O O . LEU A 1 99 ? 12.096 -8.041 -10.144 1.00 86.81 99 LEU A O 1
ATOM 766 N N . SER A 1 100 ? 13.016 -6.340 -11.296 1.00 89.50 100 SER A N 1
ATOM 767 C CA . SER A 1 100 ? 14.325 -6.982 -11.436 1.00 89.50 100 SER A CA 1
ATOM 768 C C . SER A 1 100 ? 15.049 -6.951 -10.090 1.00 89.50 100 SER A C 1
ATOM 770 O O . SER A 1 100 ? 15.479 -5.894 -9.625 1.00 89.50 100 SER A O 1
ATOM 772 N N . GLY A 1 101 ? 15.182 -8.120 -9.458 1.00 88.06 101 GLY A N 1
ATOM 773 C CA . GLY A 1 101 ? 15.884 -8.257 -8.182 1.00 88.06 101 GLY A CA 1
ATOM 774 C C . GLY A 1 101 ? 17.340 -7.794 -8.267 1.00 88.06 101 GLY A C 1
ATOM 775 O O . GLY A 1 101 ? 17.790 -7.076 -7.379 1.00 88.06 101 GLY A O 1
ATOM 776 N N . GLY A 1 102 ? 18.040 -8.129 -9.358 1.00 89.75 102 GLY A N 1
ATOM 777 C CA . GLY A 1 102 ? 19.412 -7.674 -9.607 1.00 89.75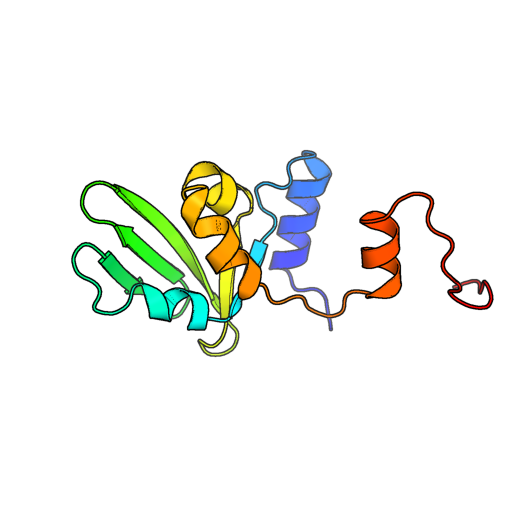 102 GLY A CA 1
ATOM 778 C C . GLY A 1 102 ? 19.509 -6.149 -9.645 1.00 89.75 102 GLY A C 1
ATOM 779 O O . GLY A 1 102 ? 20.286 -5.559 -8.897 1.00 89.75 102 GLY A O 1
ATOM 780 N N . PHE A 1 103 ? 18.628 -5.497 -10.409 1.00 91.56 103 PHE A N 1
ATOM 781 C CA . PHE A 1 103 ? 18.595 -4.037 -10.497 1.00 91.56 103 PHE A CA 1
ATOM 782 C C . PHE A 1 103 ? 18.286 -3.365 -9.149 1.00 91.56 103 PHE A C 1
ATOM 784 O O . PHE A 1 103 ? 18.943 -2.395 -8.774 1.00 91.56 103 PHE A O 1
ATOM 791 N N . VAL A 1 104 ? 17.328 -3.897 -8.381 1.00 91.38 104 VAL A N 1
ATOM 792 C CA . VAL A 1 104 ? 17.017 -3.380 -7.036 1.00 91.38 104 VAL A CA 1
ATOM 793 C C . VAL A 1 104 ? 18.219 -3.531 -6.097 1.00 91.38 104 VAL A C 1
ATOM 795 O O . VAL A 1 104 ? 18.561 -2.586 -5.388 1.00 91.38 104 VAL A O 1
ATOM 798 N N . GLN A 1 105 ? 18.906 -4.679 -6.111 1.00 91.56 105 GLN A N 1
ATOM 799 C CA . GLN A 1 105 ? 20.101 -4.895 -5.286 1.00 91.56 105 GLN A CA 1
ATOM 800 C C . GLN A 1 105 ? 21.238 -3.933 -5.643 1.00 91.56 105 GLN A C 1
ATOM 802 O O . GLN A 1 105 ? 21.892 -3.413 -4.737 1.00 91.56 105 GLN A O 1
ATOM 807 N N . MET A 1 106 ? 21.434 -3.646 -6.933 1.00 91.69 106 MET A N 1
ATOM 808 C CA . MET A 1 106 ? 22.411 -2.658 -7.400 1.00 91.69 106 MET A CA 1
ATOM 809 C C . MET A 1 106 ? 22.112 -1.249 -6.882 1.00 91.69 106 MET A C 1
ATOM 811 O O . MET A 1 106 ? 23.031 -0.531 -6.494 1.00 91.69 106 MET A O 1
ATOM 815 N N . GLN A 1 107 ? 20.838 -0.847 -6.841 1.00 92.50 107 GLN A N 1
ATOM 816 C CA . GLN A 1 107 ? 20.447 0.457 -6.296 1.00 92.50 107 GLN A CA 1
ATOM 817 C C . GLN A 1 107 ? 20.656 0.551 -4.781 1.00 92.50 107 GLN A C 1
ATOM 819 O O . GLN A 1 107 ? 21.045 1.606 -4.282 1.00 92.50 107 GLN A O 1
ATOM 824 N N . LEU A 1 108 ? 20.400 -0.537 -4.050 1.00 92.19 108 LEU A N 1
ATOM 825 C CA . L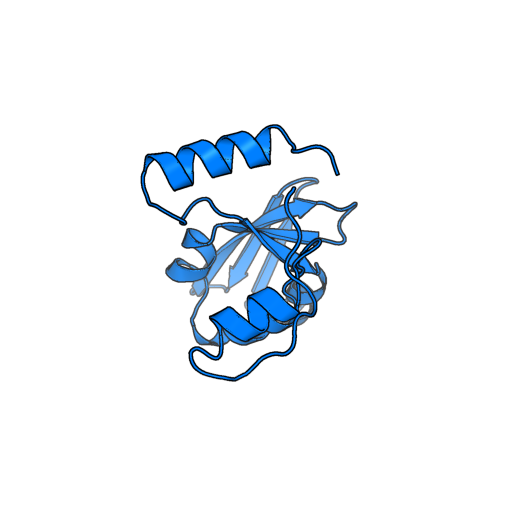EU A 1 108 ? 20.548 -0.581 -2.592 1.00 92.19 108 LEU A CA 1
ATOM 826 C C . LEU A 1 108 ? 22.010 -0.682 -2.139 1.00 92.19 108 LEU A C 1
ATOM 828 O O . LEU A 1 108 ? 22.338 -0.217 -1.049 1.00 92.19 108 LEU A O 1
ATOM 832 N N . ASN A 1 109 ? 22.885 -1.253 -2.969 1.00 91.62 109 ASN A N 1
ATOM 833 C CA . ASN A 1 109 ? 24.304 -1.453 -2.672 1.00 91.62 109 ASN A CA 1
ATOM 834 C C . ASN A 1 109 ? 25.183 -0.748 -3.722 1.00 91.62 109 ASN A C 1
ATOM 836 O O . ASN A 1 109 ? 25.856 -1.407 -4.526 1.00 91.62 109 ASN A O 1
ATOM 840 N N . PRO A 1 110 ? 25.180 0.598 -3.757 1.00 85.50 110 PRO A N 1
ATOM 841 C CA . PRO A 1 110 ? 25.950 1.341 -4.741 1.00 85.50 110 PRO A CA 1
ATOM 842 C C . PRO A 1 110 ? 27.451 1.058 -4.581 1.00 85.50 110 PRO A C 1
ATOM 844 O O . PRO A 1 110 ? 28.002 1.139 -3.485 1.00 85.50 110 PRO A O 1
ATOM 847 N N . GLY A 1 111 ? 28.120 0.745 -5.693 1.00 84.88 111 GLY A N 1
ATOM 848 C CA . GLY A 1 111 ? 29.559 0.458 -5.731 1.00 84.88 111 GLY A CA 1
ATOM 849 C C . GLY A 1 111 ? 29.937 -1.019 -5.574 1.00 84.88 111 GLY A C 1
ATOM 850 O O . GLY A 1 111 ? 31.116 -1.349 -5.696 1.00 84.88 111 GLY A O 1
ATOM 851 N N . SER A 1 112 ? 28.976 -1.919 -5.349 1.00 86.81 112 SER A N 1
ATOM 852 C CA . SER A 1 112 ? 29.225 -3.362 -5.427 1.00 86.81 112 SER A CA 1
ATOM 853 C C . SER A 1 112 ? 29.346 -3.833 -6.883 1.00 86.81 112 SER A C 1
ATOM 855 O O . SER A 1 112 ? 28.701 -3.296 -7.783 1.00 86.81 112 SER A O 1
ATOM 857 N N . CYS A 1 113 ? 30.191 -4.841 -7.117 1.00 85.06 113 CYS A N 1
ATOM 858 C CA . CYS A 1 113 ? 30.320 -5.484 -8.422 1.00 85.06 113 CYS A CA 1
ATOM 859 C C . CYS A 1 113 ? 29.204 -6.523 -8.583 1.00 85.06 113 CYS A C 1
ATOM 861 O O . CYS A 1 113 ? 29.124 -7.458 -7.786 1.00 85.06 113 CYS A O 1
ATOM 863 N N . PHE A 1 114 ? 28.359 -6.352 -9.598 1.00 87.06 114 PHE A N 1
ATOM 864 C CA . PHE A 1 114 ? 27.302 -7.292 -9.961 1.00 87.06 114 PHE A CA 1
ATOM 865 C C . PHE A 1 114 ? 27.553 -7.791 -11.383 1.00 87.06 114 PHE A C 1
ATOM 867 O O . PHE A 1 114 ? 27.765 -6.986 -12.288 1.00 87.06 114 PHE A O 1
ATOM 874 N N . ASP A 1 115 ? 27.541 -9.109 -11.566 1.00 88.06 115 ASP A N 1
ATOM 875 C CA . ASP A 1 115 ? 27.562 -9.737 -12.886 1.00 88.06 115 ASP A CA 1
ATOM 876 C C . ASP A 1 115 ? 26.116 -9.902 -13.377 1.00 88.06 115 ASP A C 1
ATOM 878 O O . ASP A 1 115 ? 25.372 -10.728 -12.848 1.00 88.06 115 ASP A O 1
ATOM 882 N N . ASP A 1 116 ? 25.708 -9.063 -14.333 1.00 88.62 116 ASP A N 1
ATOM 883 C CA . ASP A 1 116 ? 24.352 -9.020 -14.916 1.00 88.62 116 ASP A CA 1
ATOM 884 C C . ASP A 1 116 ? 24.346 -9.486 -16.390 1.00 88.62 116 ASP A C 1
ATOM 886 O O . ASP A 1 116 ? 23.384 -9.282 -17.131 1.00 88.62 116 ASP A O 1
ATOM 890 N N . GLY A 1 117 ? 25.435 -10.134 -16.827 1.00 90.00 117 GLY A N 1
ATOM 891 C CA . GLY A 1 117 ? 25.592 -10.681 -18.172 1.00 90.00 117 GLY A CA 1
ATOM 892 C C . GLY A 1 117 ? 25.839 -9.645 -19.276 1.00 90.00 117 GLY A C 1
ATOM 893 O O . GLY A 1 117 ? 26.261 -8.511 -19.042 1.00 90.00 117 GLY A O 1
ATOM 894 N N . ASP A 1 118 ? 25.618 -10.074 -20.521 1.00 94.88 118 ASP A N 1
ATOM 895 C CA . ASP A 1 118 ? 25.932 -9.279 -21.710 1.00 94.88 118 ASP A CA 1
ATOM 896 C C . ASP A 1 118 ? 24.951 -8.120 -21.931 1.00 94.88 118 ASP A C 1
ATOM 898 O O . ASP A 1 118 ? 23.729 -8.289 -21.899 1.00 94.88 118 ASP A O 1
ATOM 902 N N . ILE A 1 119 ? 25.495 -6.956 -22.294 1.00 92.50 119 ILE A N 1
ATOM 903 C CA . ILE A 1 119 ? 24.711 -5.786 -22.703 1.00 92.50 119 ILE A CA 1
ATOM 904 C C . ILE A 1 119 ? 24.038 -6.061 -24.052 1.00 92.50 119 ILE A C 1
ATOM 906 O O . ILE A 1 119 ? 24.690 -6.441 -25.026 1.00 92.50 119 ILE A O 1
ATOM 910 N N . ARG A 1 120 ? 22.727 -5.807 -24.128 1.00 94.62 120 ARG A N 1
ATOM 911 C CA . ARG A 1 120 ? 21.921 -5.955 -25.349 1.00 94.62 120 ARG A CA 1
ATOM 912 C C . ARG A 1 120 ? 21.168 -4.658 -25.658 1.00 94.62 120 ARG A C 1
ATOM 914 O O . ARG A 1 120 ? 20.676 -4.024 -24.724 1.00 94.62 120 ARG A O 1
ATOM 921 N N . PRO A 1 121 ? 21.058 -4.252 -26.936 1.00 91.19 121 PRO A N 1
ATOM 922 C CA . PRO A 1 121 ? 20.125 -3.204 -27.325 1.00 91.19 121 PRO A CA 1
ATOM 923 C C . PRO A 1 121 ? 18.681 -3.716 -27.218 1.00 91.19 121 PRO A C 1
ATOM 925 O O . PRO A 1 121 ? 18.440 -4.922 -27.309 1.00 91.19 121 PRO A O 1
ATOM 928 N N . TRP A 1 122 ? 17.750 -2.785 -27.023 1.00 82.50 122 TRP A N 1
ATOM 929 C CA . TRP A 1 122 ? 16.311 -3.048 -27.052 1.00 82.50 122 TRP A CA 1
ATOM 930 C C . TRP A 1 122 ? 15.788 -3.231 -28.475 1.00 82.50 122 TRP A C 1
ATOM 932 O O . TRP A 1 122 ? 16.272 -2.501 -29.373 1.00 82.50 122 TRP A O 1
#

Foldseek 3Di:
DDDDPLNVVLCCVCVVVVNQQQPKWKFFLCLCVVQPPDPQWDWDDDQFKIKIDGHVAFMFIWTADPRRGMIIGGPNCCVPGPDPVSNVSRVVGTDDPDDDPQVVVCVVDPPDDDCPDDDDDD